Protein AF-A0A438MMK4-F1 (afdb_monomer_lite)

Sequence (95 aa):
MSRTPDRDQISWPFIVAEDSPYLDGPQIDELSASARDALAEVDDSRLFEVARRWTMEPLCPFRDGDVLDVVEELVALARRAKESDEMLYCWWIPG

Radius of gyration: 18.73 Å; chains: 1; bounding box: 34×51×48 Å

Foldseek 3Di:
DDDDDDPVPPPDDPPQDPPHPCVQDKDKDWDDLVVLVVLLPDDPVCLLVVLVVLCPPPPDPDDSVVSSVVSVVSNVVSNVCVVVVHIDMDIDHDD

Structure (mmCIF, N/CA/C/O backbone):
data_AF-A0A438MMK4-F1
#
_entry.id   AF-A0A438MMK4-F1
#
loop_
_atom_site.group_PDB
_atom_site.id
_atom_site.type_symbol
_atom_site.label_atom_id
_atom_site.label_alt_id
_atom_site.label_comp_id
_atom_site.label_asym_id
_atom_site.label_entity_id
_atom_site.label_seq_id
_atom_site.pdbx_PDB_ins_code
_atom_site.Cartn_x
_atom_site.Cartn_y
_atom_site.Cartn_z
_atom_site.occupancy
_atom_site.B_iso_or_equiv
_atom_site.auth_seq_id
_atom_site.auth_comp_id
_atom_site.auth_asym_id
_atom_site.auth_atom_id
_atom_site.pdbx_PDB_model_num
ATOM 1 N N . MET A 1 1 ? -1.285 37.020 31.493 1.00 36.56 1 MET A N 1
ATOM 2 C CA . MET A 1 1 ? -2.090 36.852 30.263 1.00 36.56 1 MET A CA 1
ATOM 3 C C . MET A 1 1 ? -1.278 35.988 29.314 1.00 36.56 1 MET A C 1
ATOM 5 O O . MET A 1 1 ? -0.405 36.508 28.635 1.00 36.56 1 MET A O 1
ATOM 9 N N . SER A 1 2 ? -1.469 34.669 29.362 1.00 40.12 2 SER A N 1
ATOM 10 C CA . SER A 1 2 ? -0.715 33.728 28.526 1.00 40.12 2 SER A CA 1
ATOM 11 C C . SER A 1 2 ? -1.465 33.535 27.214 1.00 40.12 2 SER A C 1
ATOM 13 O O . SER A 1 2 ? -2.608 33.088 27.211 1.00 40.12 2 SER A O 1
ATOM 15 N N . ARG A 1 3 ? -0.833 33.957 26.119 1.00 45.78 3 ARG A N 1
ATOM 16 C CA . ARG A 1 3 ? -1.325 33.828 24.747 1.00 45.78 3 ARG A CA 1
ATOM 17 C C . ARG A 1 3 ? -1.297 32.341 24.389 1.00 45.78 3 ARG A C 1
ATOM 19 O O . ARG A 1 3 ? -0.220 31.756 24.338 1.00 45.78 3 ARG A O 1
ATOM 26 N N . THR A 1 4 ? -2.457 31.721 24.211 1.00 52.84 4 THR A N 1
ATOM 27 C CA . THR A 1 4 ? -2.546 30.387 23.610 1.00 52.84 4 THR A CA 1
ATOM 28 C C . THR A 1 4 ? -1.996 30.469 22.184 1.00 52.84 4 THR A C 1
ATOM 30 O O . THR A 1 4 ? -2.396 31.379 21.452 1.00 52.84 4 THR A O 1
ATOM 33 N N . PRO A 1 5 ? -1.048 29.603 21.788 1.00 46.78 5 PRO A N 1
ATOM 34 C CA . PRO A 1 5 ? -0.554 29.597 20.421 1.00 46.78 5 PRO A CA 1
ATOM 35 C C . PRO A 1 5 ? -1.673 29.186 19.458 1.00 46.78 5 PRO A C 1
ATOM 37 O O . PRO A 1 5 ? -2.509 28.338 19.776 1.00 46.78 5 PRO A O 1
ATOM 40 N N . ASP A 1 6 ? -1.687 29.861 18.312 1.00 46.53 6 ASP A N 1
ATOM 41 C CA . ASP A 1 6 ? -2.611 29.651 17.200 1.00 46.53 6 ASP A CA 1
ATOM 42 C C . ASP A 1 6 ? -2.533 28.202 16.685 1.00 46.53 6 ASP A C 1
ATOM 44 O O . ASP A 1 6 ? -1.438 27.641 16.590 1.00 46.53 6 ASP A O 1
ATOM 48 N N . ARG A 1 7 ? -3.682 27.591 16.370 1.00 50.72 7 ARG A N 1
ATOM 49 C CA . ARG A 1 7 ? -3.769 26.186 15.923 1.00 50.72 7 ARG A CA 1
ATOM 50 C C . ARG A 1 7 ? -3.088 25.953 14.571 1.00 50.72 7 ARG A C 1
ATOM 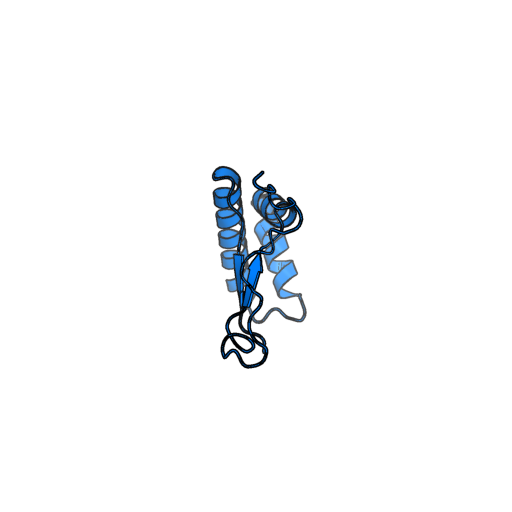52 O O . ARG A 1 7 ? -2.745 24.814 14.273 1.00 50.72 7 ARG A O 1
ATOM 59 N N . ASP A 1 8 ? -2.800 27.021 13.833 1.00 50.69 8 ASP A N 1
ATOM 60 C CA . ASP A 1 8 ? -2.098 26.978 12.547 1.00 50.69 8 ASP A CA 1
ATOM 61 C C . ASP A 1 8 ? -0.558 26.920 12.680 1.00 50.69 8 ASP A C 1
ATOM 63 O O . ASP A 1 8 ? 0.155 26.927 11.681 1.00 50.69 8 ASP A O 1
ATOM 67 N N . GLN A 1 9 ? -0.013 26.833 13.904 1.00 48.16 9 GLN A N 1
ATOM 68 C CA . GLN A 1 9 ? 1.430 26.668 14.167 1.00 48.16 9 GLN A CA 1
ATOM 69 C C . GLN A 1 9 ? 1.866 25.222 14.443 1.00 48.16 9 GLN A C 1
ATOM 71 O O . GLN A 1 9 ? 2.990 24.990 14.893 1.00 48.16 9 GLN A O 1
ATOM 76 N N . ILE A 1 10 ? 1.021 24.228 14.170 1.00 45.62 10 ILE A N 1
ATOM 77 C CA . ILE A 1 10 ? 1.462 22.829 14.192 1.00 45.62 10 ILE A CA 1
ATOM 78 C C . ILE A 1 10 ? 2.104 22.514 12.835 1.00 45.62 10 ILE A C 1
ATOM 80 O O . ILE A 1 10 ? 1.514 21.871 11.975 1.00 45.62 10 ILE A O 1
ATOM 84 N N . SER A 1 11 ? 3.334 22.993 12.642 1.00 46.75 11 SER A N 1
ATOM 85 C CA . SER A 1 11 ? 4.240 22.413 11.652 1.00 46.75 11 SER A CA 1
ATOM 86 C C . SER A 1 11 ? 4.925 21.221 12.312 1.00 46.75 11 SER A C 1
ATOM 88 O O . SER A 1 11 ? 5.768 21.394 13.192 1.00 46.75 11 SER A O 1
ATOM 90 N N . TRP A 1 12 ? 4.548 20.009 11.912 1.00 45.16 12 TRP A N 1
ATOM 91 C CA . TRP A 1 12 ? 5.259 18.774 12.255 1.00 45.16 12 TRP A CA 1
ATOM 92 C C . TRP A 1 12 ? 6.756 18.862 11.840 1.00 45.16 12 TRP A C 1
ATOM 94 O O . TRP A 1 12 ? 7.119 19.702 11.011 1.00 45.16 12 TRP A O 1
ATOM 104 N N . PRO A 1 13 ? 7.667 18.073 12.447 1.00 47.12 13 PRO A N 1
ATOM 105 C CA . PRO A 1 13 ? 9.033 18.489 12.788 1.00 47.12 13 PRO A CA 1
ATOM 106 C C . PRO A 1 13 ? 10.065 18.292 11.661 1.00 47.12 13 PRO A C 1
ATOM 108 O O . PRO A 1 13 ? 11.105 17.678 11.879 1.00 47.12 13 PRO A O 1
ATOM 111 N N . PHE A 1 14 ? 9.815 18.820 10.464 1.00 50.91 14 PHE A N 1
ATOM 112 C CA . PHE A 1 14 ? 10.715 18.636 9.316 1.00 50.91 14 PHE A CA 1
ATOM 113 C C . PHE A 1 14 ? 11.103 19.939 8.612 1.00 50.91 14 PHE A C 1
ATOM 115 O O . PHE A 1 14 ? 11.169 19.987 7.388 1.00 50.91 14 PHE A O 1
ATOM 122 N N . ILE A 1 15 ? 11.461 20.991 9.355 1.00 54.59 15 ILE A N 1
ATOM 123 C CA . ILE A 1 15 ? 12.396 21.968 8.771 1.00 54.59 15 ILE A CA 1
ATOM 124 C C . ILE A 1 15 ? 13.786 21.337 8.868 1.00 54.59 15 ILE A C 1
ATOM 126 O O . ILE A 1 15 ? 14.552 21.586 9.798 1.00 54.59 15 ILE A O 1
ATOM 130 N N . VAL A 1 16 ? 14.059 20.423 7.943 1.00 57.47 16 VAL A N 1
ATOM 131 C CA . VAL A 1 16 ? 15.385 19.858 7.736 1.00 57.47 16 VAL A CA 1
ATOM 132 C C . VAL A 1 16 ? 16.257 20.999 7.202 1.00 57.47 16 VAL A C 1
ATOM 134 O O . VAL A 1 16 ? 15.907 21.620 6.203 1.00 57.47 16 VAL A O 1
ATOM 137 N N . ALA A 1 17 ? 17.338 21.347 7.907 1.00 68.00 17 ALA A N 1
ATOM 138 C CA . ALA A 1 17 ? 18.249 22.406 7.464 1.00 68.00 17 ALA A CA 1
ATOM 139 C C . ALA A 1 17 ? 18.803 22.091 6.062 1.00 68.00 17 ALA A C 1
ATOM 141 O O . ALA A 1 17 ? 19.038 20.921 5.768 1.00 68.00 17 ALA A O 1
ATOM 142 N N . GLU A 1 18 ? 19.048 23.116 5.236 1.00 62.62 18 GLU A N 1
ATOM 143 C CA . GLU A 1 18 ? 19.479 22.978 3.827 1.00 62.62 18 GLU A CA 1
ATOM 144 C C . GLU A 1 18 ? 20.777 22.165 3.628 1.00 62.62 18 GLU A C 1
ATOM 146 O O . GLU A 1 18 ? 20.998 21.649 2.541 1.00 62.62 18 GLU A O 1
ATOM 151 N N . ASP A 1 19 ? 21.591 21.982 4.674 1.00 64.56 19 ASP A N 1
ATOM 152 C CA . ASP A 1 19 ? 22.825 21.173 4.655 1.00 64.56 19 ASP A CA 1
ATOM 153 C C . ASP A 1 19 ? 22.688 19.825 5.395 1.00 64.56 19 ASP A C 1
ATOM 155 O O . ASP A 1 19 ? 23.674 19.202 5.800 1.00 64.56 19 ASP A O 1
ATOM 159 N N . SER A 1 20 ? 21.465 19.375 5.669 1.00 61.91 20 SER A N 1
ATOM 160 C CA . SER A 1 20 ? 21.249 18.143 6.423 1.00 61.91 20 SER A CA 1
ATOM 161 C C . SER A 1 20 ? 21.562 16.902 5.577 1.00 61.91 20 SER A C 1
ATOM 163 O O . SER A 1 20 ? 21.008 16.751 4.489 1.00 61.91 20 SER A O 1
ATOM 165 N N . PRO A 1 21 ? 22.317 15.922 6.107 1.00 61.91 21 PRO A N 1
ATOM 166 C CA . PRO A 1 21 ? 22.573 14.649 5.426 1.00 61.91 21 PRO A CA 1
ATOM 167 C C . PRO A 1 21 ? 21.310 13.786 5.245 1.00 61.91 21 PRO A C 1
ATOM 169 O O . PRO A 1 21 ? 21.363 12.748 4.593 1.00 61.91 21 PRO A O 1
ATOM 172 N N . TYR A 1 22 ? 20.181 14.196 5.832 1.00 62.41 22 TYR A N 1
ATOM 173 C CA . TYR A 1 22 ? 18.873 13.563 5.659 1.00 62.41 22 TYR A CA 1
ATOM 174 C C . TYR A 1 22 ? 18.066 14.151 4.488 1.00 62.41 22 TYR A C 1
ATOM 176 O O . TYR A 1 22 ? 16.953 13.693 4.252 1.00 62.41 22 TYR A O 1
ATOM 184 N N . LEU A 1 23 ? 18.602 15.143 3.762 1.00 65.94 23 LEU A N 1
ATOM 185 C CA . LEU A 1 23 ? 18.003 15.635 2.514 1.00 65.94 23 LEU A CA 1
ATOM 186 C C . LEU A 1 23 ? 18.141 14.610 1.383 1.00 65.94 23 LEU A C 1
ATOM 188 O O . LEU A 1 23 ? 17.161 14.311 0.713 1.00 65.94 23 LEU A O 1
ATOM 192 N N . ASP A 1 24 ? 19.323 14.006 1.246 1.00 68.94 24 ASP A N 1
ATOM 193 C CA . ASP A 1 24 ? 19.635 13.009 0.208 1.00 68.94 24 ASP A CA 1
ATOM 194 C C . ASP A 1 24 ? 19.450 11.556 0.700 1.00 68.94 24 ASP A C 1
ATOM 196 O O . ASP A 1 24 ? 20.045 10.612 0.179 1.00 68.94 24 ASP A O 1
ATOM 200 N N . GLY A 1 25 ? 18.665 11.365 1.764 1.00 67.44 25 GLY A N 1
ATOM 201 C CA . GLY A 1 25 ? 18.480 10.079 2.433 1.00 67.44 25 GLY A CA 1
ATOM 202 C C . GLY A 1 25 ? 17.202 9.326 2.033 1.00 67.44 25 GLY A C 1
ATOM 203 O O . GLY A 1 25 ? 16.388 9.831 1.258 1.00 67.44 25 GLY A O 1
ATOM 204 N N . PRO A 1 26 ? 16.998 8.122 2.605 1.00 75.44 26 PRO A N 1
ATOM 205 C CA . PRO A 1 26 ? 15.688 7.502 2.800 1.00 75.44 26 PRO A CA 1
ATOM 206 C C . PRO A 1 26 ? 14.516 8.482 2.904 1.00 75.44 26 PRO A C 1
ATOM 208 O O . PRO A 1 26 ? 14.426 9.224 3.880 1.00 75.44 26 PRO A O 1
ATOM 211 N N . GLN A 1 27 ? 13.605 8.445 1.936 1.00 80.94 27 GLN A N 1
ATOM 212 C CA . GLN A 1 27 ? 12.351 9.188 1.998 1.00 80.94 27 GLN A CA 1
ATOM 213 C C . GLN A 1 27 ? 11.260 8.305 2.598 1.00 80.94 27 GLN A C 1
ATOM 215 O O . GLN A 1 27 ? 11.186 7.107 2.309 1.00 80.94 27 GLN A O 1
ATOM 220 N N . ILE A 1 28 ? 10.432 8.905 3.453 1.00 84.50 28 ILE A N 1
ATOM 221 C CA . ILE A 1 28 ? 9.240 8.277 4.022 1.00 84.50 28 ILE A CA 1
ATOM 222 C C . ILE A 1 28 ? 8.040 9.081 3.541 1.00 84.50 28 ILE A C 1
ATOM 224 O O . ILE A 1 28 ? 7.898 10.242 3.916 1.00 84.50 28 ILE A O 1
ATOM 228 N N . ASP A 1 29 ? 7.170 8.447 2.764 1.00 85.62 29 ASP A N 1
ATOM 229 C CA . ASP A 1 29 ? 5.895 9.023 2.350 1.00 85.62 29 ASP A CA 1
ATOM 230 C C . ASP A 1 29 ? 4.741 8.345 3.080 1.00 85.62 29 ASP A C 1
ATOM 232 O O . ASP A 1 29 ? 4.675 7.118 3.173 1.00 85.62 29 ASP A O 1
ATOM 236 N N . GLU A 1 30 ? 3.804 9.144 3.579 1.00 90.50 30 GLU A N 1
ATOM 237 C CA . GLU A 1 30 ? 2.533 8.650 4.103 1.00 90.50 30 GLU A CA 1
ATOM 238 C C . GLU A 1 30 ? 1.551 8.428 2.946 1.00 90.50 30 GLU A C 1
ATOM 240 O O . GLU A 1 30 ? 1.296 9.330 2.144 1.00 90.50 30 GLU A O 1
ATOM 245 N N . LEU A 1 31 ? 0.963 7.234 2.861 1.00 92.56 31 LEU A N 1
ATOM 246 C CA . LEU A 1 31 ? -0.156 6.984 1.961 1.00 92.56 31 LEU A CA 1
ATOM 247 C C . LEU A 1 31 ? -1.426 7.546 2.585 1.00 92.56 31 LEU A C 1
ATOM 249 O O . LEU A 1 31 ? -1.719 7.309 3.757 1.00 92.56 31 LEU A O 1
ATOM 253 N N . SER A 1 32 ? -2.234 8.219 1.768 1.00 94.69 32 SER A N 1
ATOM 254 C CA . SER A 1 32 ? -3.517 8.736 2.228 1.00 94.69 32 SER A CA 1
ATOM 255 C C . SER A 1 32 ? -4.405 7.617 2.781 1.00 94.69 32 SER A C 1
ATOM 257 O O . SER A 1 32 ? -4.423 6.496 2.263 1.00 94.69 32 SER A O 1
ATOM 259 N N . ALA A 1 33 ? -5.235 7.946 3.773 1.00 95.06 33 ALA A N 1
ATOM 260 C CA . ALA A 1 33 ? -6.246 7.024 4.292 1.00 95.06 33 ALA A CA 1
ATOM 261 C C . ALA A 1 33 ? -7.139 6.450 3.173 1.00 95.06 33 ALA A C 1
ATOM 263 O O . ALA A 1 33 ? -7.479 5.274 3.194 1.00 95.06 33 ALA A O 1
ATOM 264 N N . SER A 1 34 ? -7.440 7.246 2.138 1.00 96.25 34 SER A N 1
ATOM 265 C CA . SER A 1 34 ? -8.178 6.775 0.960 1.00 96.25 34 SER A CA 1
ATOM 266 C C . SER A 1 34 ? -7.440 5.694 0.164 1.00 96.25 34 SER A C 1
ATOM 268 O O . SER A 1 34 ? -8.082 4.778 -0.341 1.00 96.25 34 SER A O 1
ATOM 270 N N . ALA A 1 35 ? -6.111 5.772 0.053 1.00 93.62 35 ALA A N 1
ATOM 271 C CA . ALA A 1 35 ? -5.308 4.751 -0.611 1.00 93.62 35 ALA A CA 1
ATOM 272 C C . ALA A 1 35 ? -5.240 3.470 0.234 1.00 93.62 35 ALA A C 1
ATOM 274 O O . ALA A 1 35 ? -5.448 2.382 -0.302 1.00 93.62 35 ALA A O 1
ATOM 275 N N . ARG A 1 36 ? -5.034 3.596 1.555 1.00 96.00 36 ARG A N 1
ATOM 276 C CA . ARG A 1 36 ? -5.125 2.472 2.506 1.00 96.00 36 ARG A CA 1
ATOM 277 C C . ARG A 1 36 ? -6.477 1.770 2.395 1.00 96.00 36 ARG A C 1
ATOM 279 O O . ARG A 1 36 ? -6.528 0.552 2.261 1.00 96.00 36 ARG A O 1
ATOM 286 N N . ASP A 1 37 ? -7.568 2.527 2.432 1.00 97.00 37 ASP A N 1
ATOM 287 C CA . ASP A 1 37 ? -8.914 1.961 2.423 1.00 97.00 37 ASP A CA 1
ATOM 288 C C . ASP A 1 37 ? -9.231 1.283 1.088 1.00 97.00 37 ASP A C 1
ATOM 290 O O . ASP A 1 37 ? -9.779 0.182 1.089 1.00 97.00 37 ASP A O 1
ATOM 294 N N . ALA A 1 38 ? -8.812 1.879 -0.034 1.00 95.19 38 ALA A N 1
ATOM 295 C CA . ALA A 1 38 ? -8.953 1.270 -1.352 1.00 95.19 38 ALA A CA 1
ATOM 296 C C . ALA A 1 38 ? -8.190 -0.059 -1.466 1.00 95.19 38 ALA A C 1
ATOM 298 O O . ALA A 1 38 ? -8.719 -1.007 -2.040 1.00 95.19 38 ALA A O 1
ATOM 299 N N . LEU A 1 39 ? -6.977 -0.149 -0.905 1.00 95.00 39 LEU A N 1
ATOM 300 C CA . LEU A 1 39 ? -6.207 -1.397 -0.838 1.00 95.00 39 LEU A CA 1
ATOM 301 C C . LEU A 1 39 ? -6.896 -2.436 0.057 1.00 95.00 39 LEU A C 1
ATOM 303 O O . LEU A 1 39 ? -6.994 -3.602 -0.314 1.00 95.00 39 LEU A O 1
ATOM 307 N N . ALA A 1 40 ? -7.412 -2.022 1.215 1.00 96.75 40 ALA A N 1
ATOM 308 C CA . ALA A 1 40 ? -8.070 -2.925 2.156 1.00 96.75 40 ALA A CA 1
ATOM 309 C C . ALA A 1 40 ? -9.372 -3.535 1.601 1.00 96.75 40 ALA A C 1
ATOM 311 O O . ALA A 1 40 ? -9.730 -4.659 1.959 1.00 96.75 40 ALA A O 1
ATOM 312 N N . GLU A 1 41 ? -10.070 -2.796 0.736 1.00 96.12 41 GLU A N 1
ATOM 313 C CA . GLU A 1 41 ? -11.356 -3.171 0.131 1.00 96.12 41 GLU A CA 1
ATOM 314 C C . GLU A 1 41 ? -11.228 -3.977 -1.172 1.00 96.12 41 GLU A C 1
ATOM 316 O O . GLU A 1 41 ? -12.244 -4.336 -1.771 1.00 96.12 41 GLU A O 1
ATOM 321 N N . VAL A 1 42 ? -10.008 -4.288 -1.627 1.00 94.81 42 VAL A N 1
ATOM 322 C CA . VAL A 1 42 ? -9.807 -5.143 -2.805 1.00 94.81 42 VAL A CA 1
ATOM 323 C C . VAL A 1 42 ? -10.403 -6.532 -2.557 1.00 94.81 42 VAL A C 1
ATOM 325 O O . VAL A 1 42 ? -10.162 -7.149 -1.520 1.00 94.81 42 VAL A O 1
ATOM 328 N N . ASP A 1 43 ? -11.169 -7.028 -3.532 1.00 94.81 43 ASP A N 1
ATOM 329 C CA . ASP A 1 43 ? -11.682 -8.400 -3.555 1.00 94.81 43 ASP A CA 1
ATOM 330 C C . ASP A 1 43 ? -10.544 -9.379 -3.883 1.00 94.81 43 ASP A C 1
ATOM 332 O O . ASP A 1 43 ? -9.860 -9.213 -4.898 1.00 94.81 43 ASP A O 1
ATOM 336 N N . ASP A 1 44 ? -10.366 -10.411 -3.054 1.00 93.62 44 ASP A N 1
ATOM 337 C CA . ASP A 1 44 ? -9.283 -11.392 -3.196 1.00 93.62 44 ASP A CA 1
ATOM 338 C C . ASP A 1 44 ? -9.298 -12.095 -4.565 1.00 93.62 44 ASP A C 1
ATOM 340 O O . ASP A 1 44 ? -8.250 -12.390 -5.140 1.00 93.62 44 ASP A O 1
ATOM 344 N N . SER A 1 45 ? -10.482 -12.291 -5.157 1.00 93.94 45 SER A N 1
ATOM 345 C CA . SER A 1 45 ? -10.619 -12.890 -6.491 1.00 93.94 45 SER A CA 1
ATOM 346 C C . SER A 1 45 ? -10.022 -12.031 -7.613 1.00 93.94 45 SER A C 1
ATOM 348 O O . SER A 1 45 ? -9.764 -12.534 -8.709 1.00 93.94 45 SER A O 1
ATOM 350 N N . ARG A 1 46 ? -9.774 -10.741 -7.349 1.00 93.56 46 ARG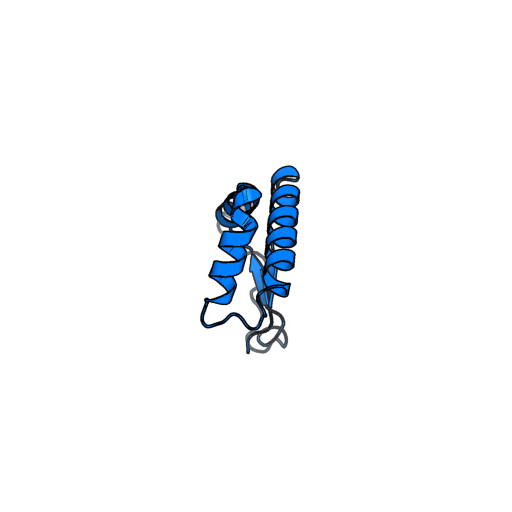 A N 1
ATOM 351 C CA . ARG A 1 46 ? -9.205 -9.781 -8.303 1.00 93.56 46 ARG A CA 1
ATOM 352 C C . ARG A 1 46 ? -7.701 -9.580 -8.144 1.00 93.56 46 ARG A C 1
ATOM 354 O O . ARG A 1 46 ? -7.103 -8.948 -9.013 1.00 93.56 46 ARG A O 1
ATOM 361 N N . LEU A 1 47 ? -7.071 -10.120 -7.098 1.00 92.12 47 LEU A N 1
ATOM 362 C CA . LEU A 1 47 ? -5.644 -9.894 -6.819 1.00 92.12 47 LEU A CA 1
ATOM 363 C C . LEU A 1 47 ? -4.756 -10.356 -7.974 1.00 92.12 47 LEU A C 1
ATOM 365 O O . LEU A 1 47 ? -3.845 -9.637 -8.376 1.00 92.12 47 LEU A O 1
ATOM 369 N N . PHE A 1 48 ? -5.096 -11.486 -8.597 1.00 91.94 48 PHE A N 1
ATOM 370 C CA . PHE A 1 48 ? -4.390 -11.972 -9.781 1.00 91.94 48 PHE A CA 1
ATOM 371 C C . PHE A 1 48 ? -4.459 -10.991 -10.964 1.00 91.94 48 PHE A C 1
ATOM 373 O O . PHE A 1 48 ? -3.470 -10.771 -11.663 1.00 91.94 48 PHE A O 1
ATOM 380 N N . GLU A 1 49 ? -5.620 -10.372 -11.195 1.00 91.81 49 GLU A N 1
ATOM 381 C CA . GLU A 1 49 ? -5.792 -9.370 -12.254 1.00 91.81 49 GLU A CA 1
ATOM 382 C C . GLU A 1 49 ? -4.974 -8.106 -11.956 1.00 91.81 49 GLU A C 1
ATOM 384 O O . GLU A 1 49 ? -4.313 -7.572 -12.849 1.00 91.81 49 GLU A O 1
ATOM 389 N N . VAL A 1 50 ? -4.987 -7.652 -10.699 1.00 91.06 50 VAL A N 1
ATOM 390 C CA . VAL A 1 50 ? -4.215 -6.490 -10.237 1.00 91.06 50 VAL A CA 1
ATOM 391 C C . VAL A 1 50 ? -2.718 -6.740 -10.397 1.00 91.06 50 VAL A C 1
ATOM 393 O O . VAL A 1 50 ? -2.032 -5.916 -10.999 1.00 91.06 50 VAL A O 1
ATOM 396 N N . ALA A 1 51 ? -2.228 -7.896 -9.948 1.00 90.31 51 ALA A N 1
ATOM 397 C CA . ALA A 1 51 ? -0.825 -8.273 -10.065 1.00 90.31 51 ALA A CA 1
ATOM 398 C C . ALA A 1 51 ? -0.370 -8.305 -11.529 1.00 90.31 51 ALA A C 1
ATOM 400 O O . ALA A 1 51 ? 0.621 -7.675 -11.893 1.00 90.31 51 ALA A O 1
ATOM 401 N N . ARG A 1 52 ? -1.160 -8.938 -12.407 1.00 90.25 52 ARG A N 1
ATOM 402 C CA . ARG A 1 52 ? -0.892 -8.951 -13.851 1.00 90.25 52 ARG A CA 1
ATOM 403 C C . ARG A 1 52 ? -0.909 -7.550 -14.464 1.00 90.25 52 ARG A C 1
ATOM 405 O O . ARG A 1 52 ? -0.185 -7.281 -15.415 1.00 90.25 52 ARG A O 1
ATOM 412 N N . ARG A 1 53 ? -1.762 -6.647 -13.974 1.00 89.56 53 ARG A N 1
ATOM 413 C CA . ARG A 1 53 ? -1.774 -5.261 -14.451 1.00 89.56 53 ARG A CA 1
ATOM 414 C C . ARG A 1 53 ? -0.500 -4.529 -14.051 1.00 89.56 53 ARG A C 1
ATOM 416 O O . ARG A 1 53 ? 0.069 -3.832 -14.881 1.00 89.56 53 ARG A O 1
ATO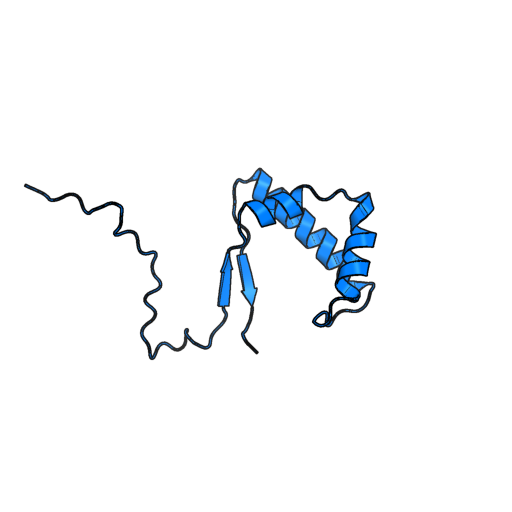M 423 N N . TRP A 1 54 ? -0.054 -4.709 -12.815 1.00 88.00 54 TRP A N 1
ATOM 424 C CA . TRP A 1 54 ? 1.151 -4.068 -12.299 1.00 88.00 54 TRP A CA 1
ATOM 425 C C . TRP A 1 54 ? 2.422 -4.536 -13.007 1.00 88.00 54 TRP A C 1
ATOM 427 O O . TRP A 1 54 ? 3.326 -3.726 -13.182 1.00 88.00 54 TRP A O 1
ATOM 437 N N . THR A 1 55 ? 2.486 -5.777 -13.498 1.00 86.62 55 THR A N 1
ATOM 438 C CA . THR A 1 55 ? 3.647 -6.256 -14.277 1.00 86.62 55 THR A CA 1
ATOM 439 C C . THR A 1 55 ? 3.759 -5.596 -15.653 1.00 86.62 55 THR A C 1
ATOM 441 O O . THR A 1 55 ? 4.834 -5.579 -16.248 1.00 86.62 55 THR A O 1
ATOM 444 N N . MET A 1 56 ? 2.670 -5.008 -16.156 1.00 86.50 56 MET A N 1
ATOM 445 C CA . MET A 1 56 ? 2.664 -4.234 -17.400 1.00 86.50 56 MET A CA 1
ATOM 446 C C . MET A 1 56 ? 3.018 -2.756 -17.190 1.00 86.50 56 MET A C 1
ATOM 448 O O . MET A 1 56 ? 3.176 -2.033 -18.176 1.00 86.50 56 MET A O 1
ATOM 452 N N . GLU A 1 57 ? 3.122 -2.286 -15.943 1.00 84.94 57 GLU A N 1
ATOM 453 C CA . GLU A 1 57 ? 3.470 -0.893 -15.668 1.00 84.94 57 GLU A CA 1
ATOM 454 C C . GLU A 1 57 ? 4.940 -0.627 -16.049 1.00 84.94 57 GLU A C 1
ATOM 456 O O . GLU A 1 57 ? 5.816 -1.427 -15.710 1.00 84.94 57 GLU A O 1
ATOM 461 N N . PRO A 1 58 ? 5.257 0.504 -16.713 1.00 75.88 58 PRO A N 1
ATOM 462 C CA . PRO A 1 58 ? 6.589 0.768 -17.277 1.00 75.88 58 PRO A CA 1
ATOM 463 C C . PRO A 1 58 ? 7.743 0.745 -16.268 1.00 75.88 58 PRO A C 1
ATOM 465 O O . PRO A 1 58 ? 8.901 0.614 -16.655 1.00 75.88 58 PRO A O 1
ATOM 468 N N . LEU A 1 59 ? 7.425 0.927 -14.986 1.00 74.12 59 LEU A N 1
ATOM 469 C CA . LEU A 1 59 ? 8.379 1.015 -13.886 1.00 74.12 59 LEU A CA 1
ATOM 470 C C . LEU A 1 59 ? 8.423 -0.256 -13.033 1.00 74.12 59 LEU A C 1
ATOM 472 O O . LEU A 1 59 ? 9.082 -0.245 -12.000 1.00 74.12 59 LEU A O 1
ATOM 476 N N . CYS A 1 60 ? 7.733 -1.334 -13.417 1.00 71.31 60 CYS A N 1
ATOM 477 C CA . CYS A 1 60 ? 7.741 -2.573 -12.648 1.00 71.31 60 CYS A CA 1
ATOM 478 C C . CYS A 1 60 ? 9.042 -3.360 -12.903 1.00 71.31 60 CYS A C 1
ATOM 480 O O . CYS A 1 60 ? 9.251 -3.839 -14.019 1.00 71.31 60 CYS A O 1
ATOM 482 N N . PRO A 1 61 ? 9.929 -3.534 -11.902 1.00 70.38 61 PRO A N 1
ATOM 483 C CA . PRO A 1 61 ? 11.151 -4.321 -12.070 1.00 70.38 61 PRO A CA 1
ATOM 484 C C . PRO A 1 61 ? 10.923 -5.834 -11.883 1.00 70.38 61 PRO A C 1
ATOM 486 O O . PRO A 1 61 ? 11.859 -6.620 -12.037 1.00 70.38 61 PRO A O 1
ATOM 489 N N . PHE A 1 62 ? 9.710 -6.246 -11.504 1.00 66.69 62 PHE A N 1
ATOM 490 C CA . PHE A 1 62 ? 9.391 -7.590 -11.022 1.00 66.69 62 PHE A CA 1
ATOM 491 C C . PHE A 1 62 ? 8.853 -8.507 -12.132 1.00 66.69 62 PHE A C 1
ATOM 493 O O . PHE A 1 62 ? 8.275 -8.049 -13.117 1.00 66.69 62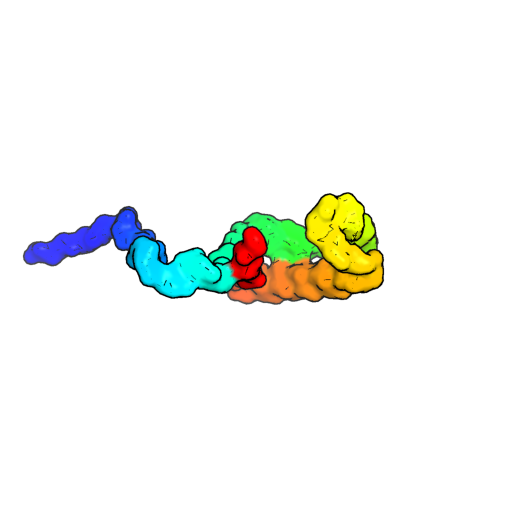 PHE A O 1
ATOM 500 N N . ARG A 1 63 ? 9.030 -9.827 -11.971 1.00 66.19 63 ARG A N 1
ATOM 501 C CA . ARG A 1 63 ? 8.432 -10.847 -12.854 1.00 66.19 63 ARG A CA 1
ATOM 502 C C . ARG A 1 63 ? 7.055 -11.262 -12.328 1.00 66.19 63 ARG A C 1
ATOM 504 O O . ARG A 1 63 ? 6.795 -11.140 -11.138 1.00 66.19 63 ARG A O 1
ATOM 511 N N . ASP A 1 64 ? 6.202 -11.805 -13.202 1.00 64.19 64 ASP A N 1
ATOM 512 C CA . ASP A 1 64 ? 4.773 -12.068 -12.932 1.00 64.19 64 ASP A CA 1
ATOM 513 C C . ASP A 1 64 ? 4.458 -12.825 -11.622 1.00 64.19 64 ASP A C 1
ATOM 515 O O . ASP A 1 64 ? 3.399 -12.602 -11.042 1.00 64.19 64 ASP A O 1
ATOM 519 N N . GLY A 1 65 ? 5.356 -13.697 -11.141 1.00 62.06 65 GLY A N 1
ATOM 520 C CA . GLY A 1 65 ? 5.175 -14.430 -9.878 1.00 62.06 65 GLY A CA 1
ATOM 521 C C . GLY A 1 65 ? 5.442 -13.599 -8.620 1.00 62.06 65 GLY A C 1
ATOM 522 O O . GLY A 1 65 ? 4.733 -13.757 -7.636 1.00 62.06 65 GLY A O 1
ATOM 523 N N . ASP A 1 66 ? 6.400 -12.671 -8.669 1.00 79.75 66 ASP A N 1
ATOM 524 C CA . ASP A 1 66 ? 6.823 -11.889 -7.498 1.00 79.75 66 ASP A CA 1
ATOM 525 C C . ASP A 1 66 ? 5.817 -10.772 -7.164 1.00 79.75 66 ASP A C 1
ATOM 527 O O . ASP A 1 66 ? 5.748 -10.292 -6.037 1.00 79.75 66 ASP A O 1
ATOM 531 N N . VAL A 1 67 ? 5.021 -10.340 -8.149 1.00 87.88 67 VAL A N 1
ATOM 532 C CA . VAL A 1 67 ? 4.071 -9.228 -7.984 1.00 87.88 67 VAL A CA 1
ATOM 533 C C . VAL A 1 67 ? 2.793 -9.658 -7.271 1.00 87.88 67 VAL A C 1
ATOM 535 O O . VAL A 1 67 ? 2.214 -8.849 -6.550 1.00 87.88 67 VAL A O 1
ATOM 538 N N . LEU A 1 68 ? 2.349 -10.908 -7.440 1.00 90.75 68 LEU A N 1
ATOM 539 C CA . LEU A 1 68 ? 1.149 -11.394 -6.754 1.00 90.75 68 LEU A CA 1
ATOM 540 C C . LEU A 1 68 ? 1.357 -11.425 -5.240 1.00 90.75 68 LEU A C 1
ATOM 542 O O . LEU A 1 68 ? 0.553 -10.839 -4.521 1.00 90.75 68 LEU A O 1
ATOM 546 N N . ASP A 1 69 ? 2.470 -12.004 -4.789 1.00 90.62 69 ASP A N 1
ATOM 547 C CA . ASP A 1 69 ? 2.828 -12.061 -3.370 1.00 90.62 69 ASP A CA 1
ATOM 548 C C . ASP A 1 69 ? 2.914 -10.647 -2.767 1.00 90.62 69 ASP A C 1
ATOM 550 O O . ASP A 1 69 ? 2.405 -10.387 -1.679 1.00 90.62 69 ASP A O 1
ATOM 554 N N . VAL A 1 70 ? 3.487 -9.687 -3.505 1.00 90.12 70 VAL A N 1
ATOM 555 C CA . VAL A 1 70 ? 3.552 -8.279 -3.075 1.00 90.12 70 VAL A CA 1
ATOM 556 C C . VAL A 1 70 ? 2.161 -7.653 -2.958 1.00 90.12 70 VAL A C 1
ATOM 558 O O . VAL A 1 70 ? 1.894 -6.933 -1.996 1.00 90.12 70 VAL A O 1
ATOM 561 N N . VAL A 1 71 ? 1.269 -7.902 -3.919 1.00 92.69 71 VAL A N 1
ATOM 562 C CA . VAL A 1 71 ? -0.107 -7.385 -3.888 1.00 92.69 71 VAL A CA 1
ATOM 563 C C . VAL A 1 71 ? -0.889 -7.992 -2.719 1.00 92.69 71 VAL A C 1
ATOM 565 O O . VAL A 1 71 ? -1.576 -7.257 -2.011 1.00 92.69 71 VAL A O 1
ATOM 568 N N . GLU A 1 72 ? -0.760 -9.299 -2.485 1.00 94.94 72 GLU A N 1
ATOM 569 C CA . GLU A 1 72 ? -1.390 -10.000 -1.360 1.00 94.94 72 GLU A CA 1
ATOM 570 C C . GLU A 1 72 ? -0.928 -9.432 -0.011 1.00 94.94 72 GLU A C 1
ATOM 572 O O . GLU A 1 72 ? -1.758 -9.049 0.819 1.00 94.94 72 GLU A O 1
ATOM 577 N N . GLU A 1 73 ? 0.384 -9.289 0.184 1.00 94.94 73 GLU A N 1
ATOM 578 C CA . GLU A 1 73 ? 0.962 -8.723 1.407 1.00 94.94 73 GLU A CA 1
ATOM 579 C C . GLU A 1 73 ? 0.559 -7.259 1.616 1.00 94.94 73 GLU A C 1
ATOM 581 O O . GLU A 1 73 ? 0.232 -6.850 2.735 1.00 94.94 73 GLU A O 1
ATOM 586 N N . LEU A 1 74 ? 0.518 -6.459 0.546 1.00 94.62 74 LEU A N 1
ATOM 587 C CA . LEU A 1 74 ? 0.110 -5.058 0.626 1.00 94.62 74 LEU A CA 1
ATOM 588 C C . LEU A 1 74 ? -1.367 -4.917 1.021 1.00 94.62 74 LEU A C 1
ATOM 590 O O . LEU A 1 74 ? -1.701 -4.084 1.866 1.00 94.62 74 LEU A O 1
ATOM 594 N N . VAL A 1 75 ? -2.250 -5.746 0.457 1.00 96.81 75 VAL A N 1
ATOM 595 C CA . VAL A 1 75 ? -3.674 -5.779 0.826 1.00 96.81 75 VAL A CA 1
ATOM 596 C C . VAL A 1 75 ? -3.847 -6.252 2.269 1.00 96.81 75 VAL A C 1
ATOM 598 O O . VAL A 1 75 ? -4.584 -5.630 3.039 1.00 96.81 75 VAL A O 1
ATOM 601 N N . ALA A 1 76 ? -3.132 -7.300 2.682 1.00 97.50 76 ALA A N 1
ATOM 602 C CA . ALA A 1 76 ? -3.163 -7.790 4.058 1.00 97.50 76 ALA A CA 1
ATOM 603 C C . ALA A 1 76 ? -2.654 -6.742 5.064 1.00 97.50 76 ALA A C 1
ATOM 605 O O . ALA A 1 76 ? -3.202 -6.602 6.161 1.00 97.50 76 ALA A O 1
ATOM 606 N N . LEU A 1 77 ? -1.616 -5.981 4.709 1.00 97.44 77 LEU A N 1
ATOM 607 C CA . LEU A 1 77 ? -1.126 -4.860 5.508 1.00 97.44 77 LEU A CA 1
ATOM 608 C C . LEU A 1 77 ? -2.169 -3.740 5.604 1.00 97.44 77 LEU A C 1
ATOM 610 O O . LEU A 1 77 ? -2.447 -3.266 6.704 1.00 97.44 77 LEU A O 1
ATOM 614 N N . ALA A 1 78 ? -2.786 -3.358 4.485 1.00 97.56 78 ALA A N 1
ATOM 615 C CA . ALA A 1 78 ? -3.807 -2.316 4.452 1.00 97.56 78 ALA A CA 1
ATOM 616 C C . ALA A 1 78 ? -5.044 -2.671 5.291 1.00 97.56 78 ALA A C 1
ATOM 618 O O . ALA A 1 78 ? -5.565 -1.812 6.003 1.00 97.56 78 ALA A O 1
ATOM 619 N N . ARG A 1 79 ? -5.482 -3.937 5.265 1.00 98.12 79 ARG A N 1
ATOM 620 C CA . ARG A 1 79 ? -6.581 -4.439 6.109 1.00 98.12 79 ARG A CA 1
ATOM 621 C C . ARG A 1 79 ? -6.260 -4.288 7.592 1.00 98.12 79 ARG A C 1
ATOM 623 O O . ARG A 1 79 ? -7.040 -3.676 8.314 1.00 98.12 79 ARG A O 1
ATOM 630 N N . ARG A 1 80 ? -5.080 -4.747 8.022 1.00 98.19 80 ARG A N 1
ATOM 631 C CA . ARG A 1 80 ? -4.625 -4.605 9.416 1.00 98.19 80 ARG A CA 1
ATOM 632 C C . ARG A 1 80 ? -4.523 -3.142 9.844 1.00 98.19 80 ARG A C 1
ATOM 634 O O . ARG A 1 80 ? -4.979 -2.793 10.925 1.00 98.19 80 ARG A O 1
ATOM 641 N N . ALA A 1 81 ? -3.968 -2.284 8.9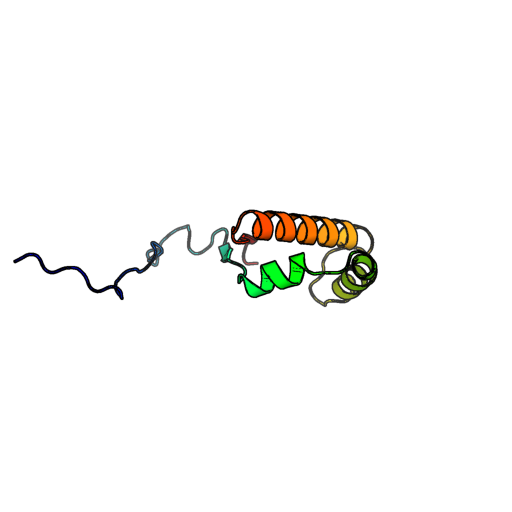89 1.00 97.44 81 ALA A N 1
ATOM 642 C CA . ALA A 1 81 ? -3.869 -0.855 9.270 1.00 97.44 81 ALA A CA 1
ATOM 643 C C . ALA A 1 81 ? -5.258 -0.211 9.407 1.00 97.44 81 ALA A C 1
ATOM 645 O O . ALA A 1 81 ? -5.488 0.567 10.326 1.00 97.44 81 ALA A O 1
ATOM 646 N N . LYS A 1 82 ? -6.216 -0.574 8.544 1.00 97.25 82 LYS A N 1
ATOM 647 C CA . LYS A 1 82 ? -7.600 -0.086 8.628 1.00 97.25 82 LYS A CA 1
ATOM 648 C C . LYS A 1 82 ? -8.307 -0.561 9.900 1.00 97.25 82 LYS A C 1
ATOM 650 O O . LYS A 1 82 ? -8.990 0.234 10.535 1.00 97.25 82 LYS A O 1
ATOM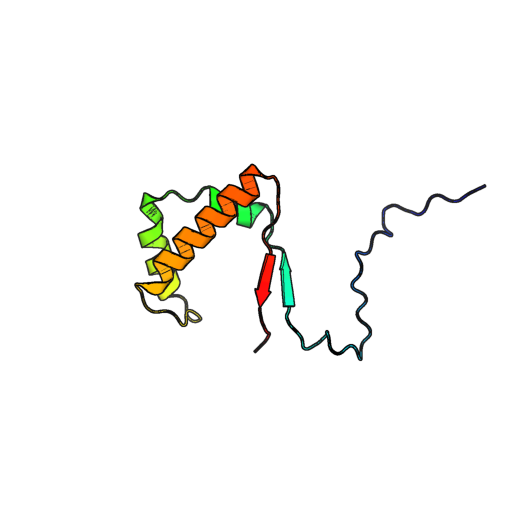 655 N N . GLU A 1 83 ? -8.137 -1.825 10.282 1.00 97.88 83 GLU A N 1
ATOM 656 C CA . GLU A 1 83 ? -8.705 -2.392 11.515 1.00 97.88 83 GLU A CA 1
ATOM 657 C C . GLU A 1 83 ? -8.165 -1.712 12.783 1.00 97.88 83 GLU A C 1
ATOM 659 O O . GLU A 1 83 ? -8.908 -1.545 13.750 1.00 97.88 83 GLU A O 1
ATOM 664 N N . SER A 1 84 ? -6.899 -1.287 12.759 1.00 97.12 84 SER A N 1
ATOM 665 C CA . SER A 1 84 ? -6.227 -0.602 13.871 1.00 97.12 84 SER A CA 1
ATOM 666 C C . SER A 1 84 ? -6.334 0.930 13.835 1.00 97.12 84 SER A C 1
ATOM 668 O O . SER A 1 84 ? -5.807 1.583 14.732 1.00 97.12 84 SER A O 1
ATOM 670 N N . ASP A 1 85 ? -6.997 1.508 12.827 1.00 94.62 85 ASP A N 1
ATOM 671 C CA . ASP A 1 85 ? -7.030 2.957 12.553 1.00 94.62 85 ASP A CA 1
ATOM 672 C C . ASP A 1 85 ? -5.631 3.600 12.397 1.00 94.62 85 ASP A C 1
ATOM 674 O O . ASP A 1 85 ? -5.376 4.730 12.807 1.00 94.62 85 ASP A O 1
ATOM 678 N N . GLU A 1 86 ? -4.704 2.870 11.775 1.00 96.31 86 GLU A N 1
ATOM 679 C CA . GLU A 1 86 ? -3.327 3.298 11.505 1.00 96.31 86 GLU A CA 1
ATOM 680 C C . GLU A 1 86 ? -3.121 3.683 10.029 1.00 96.31 86 GLU A C 1
ATOM 682 O O . GLU A 1 86 ? -3.872 3.269 9.138 1.00 96.31 86 GLU A O 1
ATOM 687 N N . MET A 1 87 ? -2.084 4.482 9.755 1.00 95.00 87 MET A N 1
ATOM 688 C CA . MET A 1 87 ? -1.691 4.890 8.399 1.00 95.00 87 MET A CA 1
ATOM 689 C C . MET A 1 87 ? -0.615 3.969 7.817 1.00 95.00 87 MET A C 1
ATOM 691 O O . MET A 1 87 ? 0.104 3.283 8.544 1.00 95.00 87 MET A O 1
ATOM 695 N N . LEU A 1 88 ? -0.501 3.962 6.488 1.00 93.88 88 LEU A N 1
ATOM 696 C CA . LEU A 1 88 ? 0.562 3.250 5.780 1.00 93.88 88 LEU A CA 1
ATOM 697 C C . LEU A 1 88 ? 1.678 4.221 5.408 1.00 93.88 88 LEU A C 1
ATOM 699 O O . LEU A 1 88 ? 1.414 5.317 4.921 1.00 93.88 88 LEU A O 1
ATOM 703 N N . TYR A 1 89 ? 2.920 3.778 5.579 1.00 92.69 89 TYR A N 1
ATOM 704 C CA . TYR A 1 89 ? 4.110 4.548 5.239 1.00 92.69 89 TYR A CA 1
ATOM 705 C C . TYR A 1 89 ? 4.972 3.759 4.258 1.00 92.69 89 TYR A C 1
ATOM 707 O O . TYR A 1 89 ? 5.242 2.576 4.473 1.00 92.69 89 TYR A O 1
ATOM 715 N N . CYS A 1 90 ? 5.417 4.419 3.195 1.00 88.38 90 CYS A N 1
ATOM 716 C CA . CYS A 1 90 ? 6.357 3.878 2.227 1.00 88.38 90 CYS A CA 1
ATOM 717 C C . CYS A 1 90 ? 7.739 4.456 2.477 1.00 88.38 90 CYS A C 1
ATOM 719 O O . CYS A 1 90 ? 7.921 5.669 2.471 1.00 88.38 90 CYS A O 1
ATOM 721 N N . TRP A 1 91 ? 8.721 3.574 2.632 1.00 87.31 91 TRP A N 1
ATOM 722 C CA . TRP A 1 91 ? 10.124 3.952 2.644 1.00 87.31 91 TRP A CA 1
ATOM 723 C C . TRP A 1 91 ? 10.739 3.644 1.278 1.00 87.31 91 TRP A C 1
ATOM 725 O O . TRP A 1 91 ? 10.725 2.499 0.827 1.00 87.31 91 TRP A O 1
ATOM 735 N N . TRP A 1 92 ? 11.289 4.663 0.623 1.00 81.00 92 TRP A N 1
ATOM 736 C CA . TRP A 1 92 ? 12.010 4.526 -0.637 1.00 81.00 92 TRP A CA 1
ATOM 737 C C . TRP A 1 92 ? 13.296 5.359 -0.656 1.00 81.00 92 TRP A C 1
ATOM 739 O O . TRP A 1 92 ? 13.516 6.231 0.185 1.00 81.00 92 TRP A O 1
ATOM 749 N N . ILE A 1 93 ? 14.187 5.040 -1.593 1.00 78.31 93 ILE A N 1
ATOM 750 C CA . ILE A 1 93 ? 15.427 5.783 -1.830 1.00 78.31 93 ILE A CA 1
ATOM 751 C C . ILE A 1 93 ? 15.271 6.475 -3.189 1.00 78.31 93 ILE A C 1
ATOM 753 O O . ILE A 1 93 ? 14.976 5.776 -4.164 1.00 78.31 93 ILE A O 1
ATOM 757 N N . PRO A 1 94 ? 15.430 7.807 -3.277 1.00 69.12 94 PRO A N 1
ATOM 758 C CA . PRO A 1 94 ? 15.423 8.499 -4.558 1.00 69.12 94 PRO A CA 1
ATOM 759 C C . PRO A 1 94 ? 16.615 8.021 -5.403 1.00 69.12 94 PRO A C 1
ATOM 761 O O . PRO A 1 94 ? 17.732 7.907 -4.897 1.00 69.12 94 PRO A O 1
ATOM 764 N N . GLY A 1 95 ? 16.344 7.662 -6.662 1.00 63.31 95 GLY A N 1
ATOM 765 C CA . GLY A 1 95 ? 17.330 7.157 -7.627 1.00 63.31 95 GLY A CA 1
ATOM 766 C C . GLY A 1 95 ? 17.875 8.227 -8.560 1.00 63.31 95 GLY A C 1
ATOM 767 O O . GLY A 1 95 ? 17.175 9.244 -8.763 1.00 63.31 95 GLY A O 1
#

pLDDT: mean 79.48, std 18.02, range [36.56, 98.19]

Organism: NCBI:txid46176

Secondary structure (DSSP, 8-state):
---PPPGGG---S----TT-TTSSS-EEEEEPHHHHHHHHT--GGGHHHHHHHHHTSTT--S-HHHHHHHHHHHHHHHHHHHHTT--EEEEE---